Protein AF-A0A3C1LDB7-F1 (afdb_monomer_lite)

Secondary structure (DSSP, 8-state):
--------PPPPPPPHHHHHT-PPPPSS--TTS-TT-SPPPHHHHHHHHH---------HHHHHHHHHHHHHS-HHHHHHHHH-TTS-HHHHHHHHHHHHHHHHT--HHHHHHHHHHT--------EE-TTS-EE----SS-----------

Sequence (152 aa):
MAIKKRRKNPRKPLSDKELANLKPFQKGDDPRRNIKGRPKKNIHELEEVIGIQFSIALTKADKYQIIESMLETPLDELKKIAENKECPAFMVNVATAIVADIQAGETTTMDRLLDRFFGKAKADSIIIKDDGTVAAVVNQESTLLILPSNGR

pLDDT: mean 73.55, std 15.92, range [35.69, 93.88]

Radius of gyration: 26.61 Å; chains: 1; bounding box: 54×60×64 Å

Foldseek 3Di:
DDDDDPPPDPDDPDDPVRVVVPDDADPDPRVVDPPVPDDDDVLVVVCVVVVDPPPPDQDLVNVVVLLVVLVVDDLVVLVVQLPDPPHDPVSNVLSVVVNVCVVVVHCVSVVVVCCVSVNDPDPPPFDQDPVRFTWDQDPDDDDGPRDDPPDD

Structure (mmCIF, N/CA/C/O backbone):
data_AF-A0A3C1LDB7-F1
#
_entry.id   AF-A0A3C1LDB7-F1
#
loop_
_atom_site.group_PDB
_atom_site.id
_atom_site.type_symbol
_atom_site.label_atom_id
_atom_site.label_alt_id
_atom_site.label_comp_id
_atom_site.label_asym_id
_atom_site.label_entity_id
_atom_site.label_seq_id
_atom_site.pdbx_PDB_ins_code
_atom_site.Cartn_x
_atom_site.Cartn_y
_atom_site.Cartn_z
_atom_site.occupancy
_atom_site.B_iso_or_equiv
_atom_site.auth_seq_id
_atom_site.auth_comp_id
_atom_site.auth_asym_id
_atom_site.auth_atom_id
_atom_site.pdbx_PDB_model_num
ATOM 1 N N . MET A 1 1 ? -0.659 -20.752 -22.245 1.00 42.59 1 MET A N 1
ATOM 2 C CA . MET A 1 1 ? -1.572 -19.596 -22.416 1.00 42.59 1 MET A CA 1
ATOM 3 C C . MET A 1 1 ? -0.861 -18.508 -23.216 1.00 42.59 1 MET A C 1
ATOM 5 O O . MET A 1 1 ? 0.243 -18.136 -22.847 1.00 42.59 1 MET A O 1
ATOM 9 N N . ALA A 1 2 ? -1.430 -18.047 -24.333 1.00 44.94 2 ALA A N 1
ATOM 10 C CA . ALA A 1 2 ? -0.771 -17.109 -25.248 1.00 44.94 2 ALA A CA 1
ATOM 11 C C . ALA A 1 2 ? -1.048 -15.640 -24.871 1.00 44.94 2 ALA A C 1
ATOM 13 O O . ALA A 1 2 ? -2.199 -15.203 -24.846 1.00 44.94 2 ALA A O 1
ATOM 14 N N . ILE A 1 3 ? 0.009 -14.860 -24.624 1.00 50.06 3 ILE A N 1
ATOM 15 C CA . ILE A 1 3 ? -0.076 -13.412 -24.385 1.00 50.06 3 ILE A CA 1
ATOM 16 C C . ILE A 1 3 ? -0.375 -12.717 -25.722 1.00 50.06 3 ILE A C 1
ATOM 18 O O . ILE A 1 3 ? 0.502 -12.566 -26.575 1.00 50.06 3 ILE A O 1
ATOM 22 N N . LYS A 1 4 ? -1.622 -12.269 -25.923 1.00 51.75 4 LYS A N 1
ATOM 23 C CA . LYS A 1 4 ? -1.989 -11.401 -27.054 1.00 51.75 4 LYS A CA 1
ATOM 24 C C . LYS A 1 4 ? -1.279 -10.051 -26.897 1.00 51.75 4 LYS A C 1
ATOM 26 O O . LYS A 1 4 ? -1.720 -9.198 -26.129 1.00 51.75 4 LYS A O 1
ATOM 31 N N . LYS A 1 5 ? -0.185 -9.835 -27.638 1.00 57.69 5 LYS A N 1
ATOM 32 C CA . LYS A 1 5 ? 0.443 -8.510 -27.779 1.00 57.69 5 LYS A CA 1
ATOM 33 C C . LYS A 1 5 ? -0.631 -7.509 -28.228 1.00 57.69 5 LYS A C 1
ATOM 35 O O . LYS A 1 5 ? -1.240 -7.690 -29.282 1.00 57.69 5 LYS A O 1
ATOM 40 N N . ARG A 1 6 ? -0.866 -6.452 -27.441 1.00 54.47 6 ARG A N 1
ATOM 41 C CA . ARG A 1 6 ? -1.681 -5.298 -27.856 1.00 54.47 6 ARG A CA 1
ATOM 42 C C . ARG A 1 6 ? -1.100 -4.756 -29.166 1.00 54.47 6 ARG A C 1
ATOM 44 O O . ARG A 1 6 ? -0.031 -4.151 -29.155 1.00 54.47 6 ARG A O 1
ATOM 51 N N . ARG A 1 7 ? -1.789 -4.970 -30.290 1.00 57.56 7 ARG A N 1
ATOM 52 C CA . ARG A 1 7 ? -1.475 -4.302 -31.558 1.00 57.56 7 ARG A CA 1
ATOM 53 C C . ARG A 1 7 ? -1.690 -2.803 -31.347 1.00 57.56 7 ARG A C 1
ATOM 55 O O . ARG A 1 7 ? -2.827 -2.346 -31.277 1.00 57.56 7 ARG A O 1
ATOM 62 N N . LYS A 1 8 ? -0.611 -2.033 -31.190 1.00 60.81 8 LYS A N 1
ATOM 63 C CA . LYS A 1 8 ? -0.686 -0.580 -31.363 1.00 60.81 8 LYS A CA 1
ATOM 64 C C . LYS A 1 8 ? -0.905 -0.358 -32.854 1.00 60.81 8 LYS A C 1
ATOM 66 O O . LYS A 1 8 ? 0.036 -0.504 -33.625 1.00 60.81 8 LYS A O 1
ATOM 71 N N . ASN A 1 9 ? -2.139 -0.069 -33.261 1.00 57.06 9 ASN A N 1
ATOM 72 C CA . ASN A 1 9 ? -2.375 0.413 -34.616 1.00 57.06 9 ASN A CA 1
ATOM 73 C C . ASN A 1 9 ? -1.563 1.707 -34.786 1.00 57.06 9 ASN A C 1
ATOM 75 O O . ASN A 1 9 ? -1.762 2.634 -33.991 1.00 57.06 9 ASN A O 1
ATOM 79 N N . PRO A 1 10 ? -0.622 1.780 -35.745 1.00 64.62 10 PRO A N 1
ATOM 80 C CA . PRO A 1 10 ? 0.070 3.026 -36.018 1.00 64.62 10 PRO A CA 1
ATOM 81 C C . PRO A 1 10 ? -0.978 4.051 -36.451 1.00 64.62 10 PRO A C 1
ATOM 83 O O . PRO A 1 10 ? -1.863 3.748 -37.255 1.00 64.62 10 PRO A O 1
ATOM 86 N N . ARG A 1 11 ? -0.925 5.253 -35.868 1.00 64.19 11 ARG A N 1
ATOM 87 C CA . ARG A 1 11 ? -1.787 6.352 -36.311 1.00 64.19 11 ARG A CA 1
ATOM 88 C C . ARG A 1 11 ? -1.493 6.579 -37.792 1.00 64.19 11 ARG A C 1
ATOM 90 O O . ARG A 1 11 ? -0.328 6.713 -38.161 1.00 64.19 11 ARG A O 1
ATOM 97 N N . LYS A 1 12 ? -2.535 6.568 -38.625 1.00 74.88 12 LYS A N 1
ATOM 98 C CA . LYS A 1 12 ? -2.404 6.858 -40.054 1.00 74.88 12 LYS A CA 1
ATOM 99 C C . LYS A 1 12 ? -1.740 8.239 -40.203 1.00 74.88 12 LYS A C 1
ATOM 101 O O . LYS A 1 12 ? -2.127 9.143 -39.456 1.00 74.88 12 LYS A O 1
ATOM 106 N N . PRO A 1 13 ? -0.743 8.406 -41.091 1.00 75.75 13 PRO A N 1
ATOM 107 C CA . PRO A 1 13 ? -0.179 9.723 -41.351 1.00 75.75 13 PRO A CA 1
ATOM 108 C C . PRO A 1 13 ? -1.288 10.657 -41.843 1.00 75.75 13 PRO A C 1
ATOM 110 O O . PRO A 1 13 ? -2.175 10.228 -42.588 1.00 75.75 13 PRO A O 1
ATOM 113 N N . LEU A 1 14 ? -1.248 11.907 -41.379 1.00 77.00 14 LEU A N 1
ATOM 114 C CA . LEU A 1 14 ? -2.179 12.940 -41.822 1.00 77.00 14 LEU A CA 1
ATOM 115 C C . LEU A 1 14 ? -2.028 13.129 -43.334 1.00 77.00 14 LEU A C 1
ATOM 117 O O . LEU A 1 14 ? -0.917 13.138 -43.859 1.00 77.00 14 LEU A O 1
ATOM 121 N N . SER A 1 15 ? -3.155 13.252 -44.021 1.00 80.25 15 SER A N 1
ATOM 122 C CA . SER A 1 15 ? -3.207 13.571 -45.444 1.00 80.25 15 SER A CA 1
ATOM 123 C C . SER A 1 15 ? -2.731 15.001 -45.708 1.00 80.25 15 SER A C 1
ATOM 125 O O . SER A 1 15 ? -2.827 15.872 -44.842 1.00 80.25 15 SER A O 1
ATOM 127 N N . ASP A 1 16 ? -2.291 15.282 -46.933 1.00 78.25 16 ASP A N 1
ATOM 128 C CA . ASP A 1 16 ? -1.777 16.607 -47.318 1.00 78.25 16 ASP A CA 1
ATOM 129 C C . ASP A 1 16 ? -2.792 17.738 -47.084 1.00 78.25 16 ASP A C 1
ATOM 131 O O . ASP A 1 16 ? -2.432 18.859 -46.726 1.00 78.25 16 ASP A O 1
ATOM 135 N N . LYS A 1 17 ? -4.089 17.427 -47.198 1.00 77.19 17 LYS A N 1
ATOM 136 C CA . LYS A 1 17 ? -5.184 18.360 -46.893 1.00 77.19 17 LYS A CA 1
ATOM 137 C C . LYS A 1 17 ? -5.308 18.653 -45.396 1.00 77.19 17 LYS A C 1
ATOM 139 O O . LYS A 1 17 ? -5.649 19.768 -45.017 1.00 77.19 17 LYS A O 1
ATOM 144 N N . GLU A 1 18 ? -5.041 17.670 -44.541 1.00 74.56 18 GLU A N 1
ATOM 145 C CA . GLU A 1 18 ? -5.049 17.843 -43.084 1.00 74.56 18 GLU A CA 1
ATOM 146 C C . GLU A 1 18 ? -3.803 18.599 -42.611 1.00 74.56 18 GLU A C 1
ATOM 148 O O . GLU A 1 18 ? -3.908 19.446 -41.725 1.00 74.56 18 GLU A O 1
ATOM 153 N N . LEU A 1 19 ? -2.651 18.365 -43.251 1.00 74.69 19 LEU A N 1
ATOM 154 C CA . LEU A 1 19 ? -1.417 19.117 -43.008 1.00 74.69 19 LEU A CA 1
ATOM 155 C C . LEU A 1 19 ? -1.573 20.600 -43.375 1.00 74.69 19 LEU A C 1
ATOM 157 O O . LEU A 1 19 ? -1.159 21.465 -42.606 1.00 74.69 19 LEU A O 1
ATOM 161 N N . ALA A 1 20 ? -2.245 20.903 -44.490 1.00 73.38 20 ALA A N 1
ATOM 162 C CA . ALA A 1 20 ? -2.523 22.278 -44.916 1.00 73.38 20 ALA A CA 1
ATOM 163 C C . ALA A 1 20 ? -3.435 23.059 -43.944 1.00 73.38 20 ALA A C 1
ATOM 165 O O . ALA A 1 20 ? -3.393 24.289 -43.898 1.00 73.38 20 ALA A O 1
ATOM 166 N N . ASN A 1 21 ? -4.241 22.360 -43.138 1.00 75.81 21 ASN A N 1
ATOM 167 C CA . ASN A 1 21 ? -5.156 22.971 -42.170 1.00 75.81 21 ASN A CA 1
ATOM 168 C C . ASN A 1 21 ? -4.514 23.243 -40.795 1.00 75.81 21 ASN A C 1
ATOM 170 O O . ASN A 1 21 ? -5.124 23.911 -39.953 1.00 75.81 21 ASN A O 1
ATOM 174 N N . LEU A 1 22 ? -3.283 22.780 -40.556 1.00 76.25 22 LEU A N 1
ATOM 175 C CA . LEU A 1 22 ? -2.544 23.022 -39.314 1.00 76.25 22 LEU A CA 1
ATOM 176 C C . LEU A 1 22 ? -1.909 24.419 -39.327 1.00 76.25 22 LEU A C 1
ATOM 178 O O . LEU A 1 22 ? -0.721 24.596 -39.584 1.00 76.25 22 LEU A O 1
ATOM 182 N N . LYS A 1 23 ? -2.714 25.441 -39.027 1.00 78.62 23 LYS A N 1
ATOM 183 C CA . LYS A 1 23 ? -2.220 26.817 -38.876 1.00 78.62 23 LYS A CA 1
ATOM 184 C C . LYS A 1 23 ? -1.525 26.989 -37.517 1.00 78.62 23 LYS A C 1
ATOM 186 O O . LYS A 1 23 ? -2.200 26.774 -36.501 1.00 78.62 23 LYS A O 1
ATOM 191 N N . PRO A 1 24 ? -0.254 27.436 -37.461 1.00 78.94 24 PRO A N 1
ATOM 192 C CA . PRO A 1 24 ? 0.431 27.703 -36.197 1.00 78.94 24 PRO A CA 1
ATOM 193 C C . PRO A 1 24 ? -0.324 28.750 -35.363 1.00 78.94 24 PRO A C 1
ATOM 195 O O . PRO A 1 24 ? -1.079 29.571 -35.897 1.00 78.94 24 PRO A O 1
ATOM 198 N N . PHE A 1 25 ? -0.155 28.699 -34.041 1.00 79.75 25 PHE A N 1
ATOM 199 C CA . PHE A 1 25 ? -0.693 29.727 -33.149 1.00 79.75 25 PHE A CA 1
ATOM 200 C C . PHE A 1 25 ? 0.037 31.049 -33.385 1.00 79.75 25 PHE A C 1
ATOM 202 O O . PHE A 1 25 ? 1.261 31.069 -33.527 1.00 79.75 25 PHE A O 1
ATOM 209 N N . GLN A 1 26 ? -0.709 32.148 -33.428 1.00 80.50 26 GLN A N 1
ATOM 210 C CA . GLN A 1 26 ? -0.115 33.474 -33.552 1.00 80.50 26 GLN A CA 1
ATOM 211 C C . GLN A 1 26 ? 0.522 33.902 -32.220 1.00 80.50 26 GLN A C 1
ATOM 213 O O . GLN A 1 26 ? 0.096 33.489 -31.139 1.00 80.50 26 GLN A O 1
ATOM 218 N N . LYS A 1 27 ? 1.582 34.716 -32.290 1.00 75.56 27 LYS A N 1
ATOM 219 C CA . LYS A 1 27 ? 2.268 35.245 -31.104 1.00 75.56 27 LYS A CA 1
ATOM 220 C C . LYS A 1 27 ? 1.362 36.276 -30.419 1.00 75.56 27 LYS A C 1
ATOM 222 O O . LYS A 1 27 ? 1.053 37.295 -31.022 1.00 75.56 27 LYS A O 1
ATOM 227 N N . GLY A 1 28 ? 0.980 36.017 -29.169 1.00 77.75 28 GLY A N 1
ATOM 228 C CA . GLY A 1 28 ? 0.100 36.886 -28.376 1.00 77.75 28 GLY A CA 1
ATOM 229 C C . GLY A 1 28 ? -1.141 36.148 -27.869 1.00 77.75 28 GLY A C 1
ATOM 230 O O . GLY A 1 28 ? -1.064 34.956 -27.537 1.00 77.75 28 GLY A O 1
ATOM 231 N N . ASP A 1 29 ? -2.263 36.866 -27.825 1.00 69.12 29 ASP A N 1
ATOM 232 C CA . ASP A 1 29 ? -3.586 36.349 -27.464 1.00 69.12 29 ASP A CA 1
ATOM 233 C C . ASP A 1 29 ? -4.286 35.764 -28.697 1.00 69.12 29 ASP A C 1
ATOM 235 O O . ASP A 1 29 ? -5.189 36.354 -29.286 1.00 69.12 29 ASP A O 1
ATOM 239 N N . ASP A 1 30 ? -3.837 34.582 -29.124 1.00 78.19 30 ASP A N 1
ATOM 240 C CA . ASP A 1 30 ? -4.582 33.784 -30.101 1.00 78.19 30 ASP A CA 1
ATOM 241 C C . ASP A 1 30 ? -5.833 33.207 -29.406 1.00 78.19 30 ASP A C 1
ATOM 243 O O . ASP A 1 30 ? -5.688 32.524 -28.389 1.00 78.19 30 ASP A O 1
ATOM 247 N N . PRO A 1 31 ? -7.055 33.412 -29.928 1.00 76.38 31 PRO A N 1
ATOM 248 C CA . PRO A 1 31 ? -8.289 32.911 -29.312 1.00 76.38 31 PRO A CA 1
ATOM 249 C C . PRO A 1 31 ? -8.347 31.379 -29.221 1.00 76.38 31 PRO A C 1
ATOM 251 O O . PRO A 1 31 ? -9.122 30.827 -28.443 1.00 76.38 31 PRO A O 1
ATOM 254 N N . ARG A 1 32 ? -7.520 30.668 -29.998 1.00 78.94 32 ARG A N 1
ATOM 255 C CA . ARG A 1 32 ? -7.374 29.207 -29.925 1.00 78.94 32 ARG A CA 1
ATOM 256 C C . ARG A 1 32 ? -6.458 28.768 -28.775 1.00 78.94 32 ARG A C 1
ATOM 258 O O . ARG A 1 32 ? -6.362 27.574 -28.485 1.00 78.94 32 ARG A O 1
ATOM 265 N N . ARG A 1 33 ? -5.741 29.700 -28.139 1.00 76.88 33 ARG A N 1
ATOM 266 C CA . ARG A 1 33 ? -4.842 29.434 -27.016 1.00 76.88 33 ARG A CA 1
ATOM 267 C C . ARG A 1 33 ? -5.653 29.361 -25.728 1.00 76.88 33 ARG A C 1
ATOM 269 O O . ARG A 1 33 ? -6.442 30.246 -25.416 1.00 76.88 33 ARG A O 1
ATOM 276 N N . ASN A 1 34 ? -5.424 28.322 -24.932 1.00 79.62 34 ASN A N 1
ATOM 277 C CA . ASN A 1 34 ? -6.018 28.237 -23.604 1.00 79.62 34 ASN A CA 1
ATOM 278 C C . ASN A 1 34 ? -5.284 29.174 -22.624 1.00 79.62 34 ASN A C 1
ATOM 280 O O . ASN A 1 34 ? -4.391 28.742 -21.895 1.00 79.62 34 ASN A O 1
ATOM 284 N N . ILE A 1 35 ? -5.654 30.459 -22.631 1.00 77.50 35 ILE A N 1
ATOM 285 C CA . ILE A 1 35 ? -5.063 31.519 -21.790 1.00 77.50 35 ILE A CA 1
ATOM 286 C C . ILE A 1 35 ? -5.314 31.250 -20.299 1.00 77.50 35 ILE A C 1
ATOM 288 O O . ILE A 1 35 ? -4.455 31.514 -19.464 1.00 77.50 35 ILE A O 1
ATOM 292 N N . LYS A 1 36 ? -6.464 30.652 -19.962 1.00 76.88 36 LYS A N 1
ATOM 293 C CA . LYS A 1 36 ? -6.830 30.288 -18.583 1.00 76.88 36 LYS A CA 1
ATOM 294 C C . LYS A 1 36 ? -6.036 29.092 -18.041 1.00 76.88 36 LYS A C 1
ATOM 296 O O . LYS A 1 36 ? -6.088 28.816 -16.847 1.00 76.88 36 LYS A O 1
ATOM 301 N N . GLY A 1 37 ? -5.293 28.390 -18.900 1.00 78.00 37 GLY A N 1
ATOM 302 C CA . GLY A 1 37 ? -4.522 27.211 -18.527 1.00 78.00 37 GLY A CA 1
ATOM 303 C C . GLY A 1 37 ? -5.393 25.991 -18.221 1.00 78.00 37 GLY A C 1
ATOM 304 O O . GLY A 1 37 ? -6.603 25.958 -18.456 1.00 78.00 37 GLY A O 1
ATOM 305 N N . ARG A 1 38 ? -4.755 24.924 -17.735 1.00 77.50 38 ARG A N 1
ATOM 306 C CA . ARG A 1 38 ? -5.478 23.734 -17.277 1.00 77.50 38 ARG A CA 1
ATOM 307 C C . ARG A 1 38 ? -6.378 24.143 -16.100 1.00 77.50 38 ARG A C 1
ATOM 309 O O . ARG A 1 38 ? -5.853 24.777 -15.186 1.00 77.50 38 ARG A O 1
ATOM 316 N N . PRO A 1 39 ? -7.671 23.764 -16.082 1.00 77.62 39 PRO A N 1
ATOM 317 C CA . PRO A 1 39 ? -8.528 24.040 -14.933 1.00 77.62 39 PRO A CA 1
ATOM 318 C C . PRO A 1 39 ? -7.869 23.521 -13.651 1.00 77.62 39 PRO A C 1
ATOM 320 O O . PRO A 1 39 ? -7.241 22.450 -13.654 1.00 77.62 39 PRO A O 1
ATOM 323 N N . LYS A 1 40 ? -7.971 24.308 -12.574 1.00 72.94 40 LYS A N 1
ATOM 324 C CA . LYS A 1 40 ? -7.473 23.908 -11.258 1.00 72.94 40 LYS A CA 1
ATOM 325 C C . LYS A 1 40 ? -8.181 22.613 -10.843 1.00 72.94 40 LYS A C 1
ATOM 327 O O . LYS A 1 40 ? -9.295 22.323 -11.26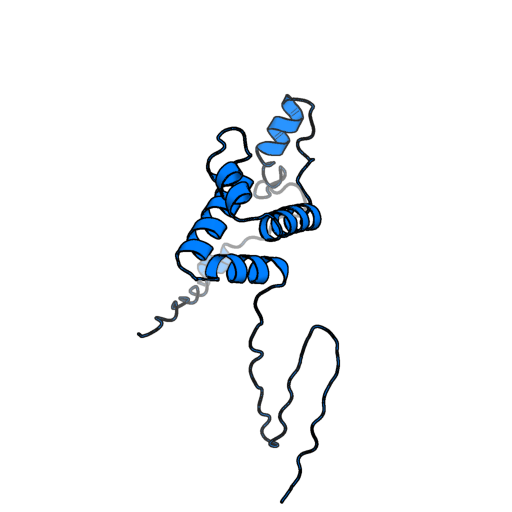4 1.00 72.94 40 LYS A O 1
ATOM 332 N N . LYS A 1 41 ? -7.496 21.768 -10.071 1.00 77.00 41 LYS A N 1
ATOM 333 C CA . LYS A 1 41 ? -8.131 20.561 -9.523 1.00 77.00 41 LYS A CA 1
ATOM 334 C C . LYS A 1 41 ? -9.186 20.996 -8.503 1.00 77.00 41 LYS A C 1
ATOM 336 O O . LYS A 1 41 ? -8.891 21.889 -7.719 1.00 77.00 41 LYS A O 1
ATOM 341 N N . ASN A 1 42 ? -10.311 20.286 -8.428 1.00 74.62 42 ASN A N 1
ATOM 342 C CA . ASN A 1 42 ? -11.399 20.553 -7.473 1.00 74.62 42 ASN A CA 1
ATOM 343 C C . ASN A 1 42 ? -10.917 20.689 -6.015 1.00 74.62 42 ASN A C 1
ATOM 345 O O . ASN A 1 42 ? -11.512 21.412 -5.231 1.00 74.62 42 ASN A O 1
ATOM 349 N N . ILE A 1 43 ? -9.819 20.015 -5.650 1.00 71.38 43 ILE A N 1
ATOM 350 C CA . ILE A 1 43 ? -9.201 20.139 -4.321 1.00 71.38 43 ILE A CA 1
ATOM 351 C C . ILE A 1 43 ? -8.720 21.572 -4.068 1.00 71.38 43 ILE A C 1
ATOM 353 O O . ILE A 1 43 ? -9.013 22.108 -3.015 1.00 71.38 43 ILE A O 1
ATOM 357 N N . HIS A 1 44 ? -8.057 22.218 -5.030 1.00 72.88 44 HIS A N 1
ATOM 358 C CA . HIS A 1 44 ? -7.596 23.601 -4.861 1.00 72.88 44 HIS A CA 1
ATOM 359 C C . HIS A 1 44 ? -8.754 24.595 -4.784 1.00 72.88 44 HIS A C 1
ATOM 361 O O . HIS A 1 44 ? -8.670 25.571 -4.053 1.00 72.88 44 HIS A O 1
ATOM 367 N N . GLU A 1 45 ? -9.848 24.333 -5.501 1.00 77.88 45 GLU A N 1
ATOM 368 C CA . GLU A 1 45 ? -11.064 25.146 -5.393 1.00 77.88 45 GLU A CA 1
ATOM 369 C C . GLU A 1 45 ? -11.698 25.003 -4.000 1.00 77.88 45 GLU A C 1
ATOM 371 O O . GLU A 1 45 ? -12.109 25.992 -3.403 1.00 77.88 45 GLU A O 1
ATOM 376 N N . LEU A 1 46 ? -11.710 23.791 -3.435 1.00 73.19 46 LEU A N 1
ATOM 377 C CA . LEU A 1 46 ? -12.169 23.549 -2.064 1.00 73.19 46 LEU A CA 1
ATOM 378 C C . LEU A 1 46 ? -11.242 24.182 -1.012 1.00 73.19 46 LEU A C 1
ATOM 380 O O . LEU A 1 46 ? -11.742 24.737 -0.039 1.00 73.19 46 LEU A O 1
ATOM 384 N N . GLU A 1 47 ? -9.919 24.140 -1.203 1.00 79.12 47 GLU A N 1
ATOM 385 C CA . GLU A 1 47 ? -8.940 24.817 -0.330 1.00 79.12 47 GLU A CA 1
ATOM 386 C C . GLU A 1 47 ? -9.159 26.334 -0.318 1.00 79.12 47 GLU A C 1
ATOM 388 O O . GLU A 1 47 ? -9.138 26.951 0.746 1.00 79.12 47 GLU A O 1
ATOM 393 N N . GLU A 1 48 ? -9.412 26.930 -1.488 1.00 78.75 48 GLU A N 1
ATOM 394 C CA . GLU A 1 48 ? -9.698 28.362 -1.629 1.00 78.75 48 GLU A CA 1
ATOM 395 C C . GLU A 1 48 ? -11.014 28.763 -0.939 1.00 78.75 48 GLU A C 1
ATOM 397 O O . GLU A 1 48 ? -11.072 29.819 -0.313 1.00 78.75 48 GLU A O 1
ATOM 402 N N . VAL A 1 49 ? -12.055 27.924 -1.004 1.00 82.00 49 VAL A N 1
ATOM 403 C CA . VAL A 1 49 ? -13.361 28.195 -0.370 1.00 82.00 49 VAL A CA 1
ATOM 404 C C . VAL A 1 49 ? -13.325 27.997 1.148 1.00 82.00 49 VAL A C 1
ATOM 406 O O . VAL A 1 49 ? -13.958 28.750 1.885 1.00 82.00 49 VAL A O 1
ATOM 409 N N . ILE A 1 50 ? -12.613 26.975 1.623 1.00 80.31 50 ILE A N 1
ATOM 410 C CA . ILE A 1 50 ? -12.613 26.565 3.035 1.00 80.31 50 ILE A CA 1
ATOM 411 C C . ILE A 1 50 ? -11.501 27.282 3.826 1.00 80.31 50 ILE A C 1
ATOM 413 O O . ILE A 1 50 ? -11.557 27.340 5.052 1.00 80.31 50 ILE A O 1
ATOM 417 N N . GLY A 1 51 ? -10.496 27.851 3.150 1.00 67.69 51 GLY A N 1
ATOM 418 C CA . GLY A 1 51 ? -9.374 28.552 3.787 1.00 67.69 51 GLY A CA 1
ATOM 419 C C . GLY A 1 51 ? -8.405 27.623 4.526 1.00 67.69 51 GLY A C 1
ATOM 420 O O . GLY A 1 51 ? -7.550 28.085 5.279 1.00 67.69 51 GLY A O 1
ATOM 421 N N . ILE A 1 52 ? -8.533 26.312 4.316 1.00 70.50 52 ILE A N 1
ATOM 422 C CA . ILE A 1 52 ? -7.684 25.275 4.898 1.00 70.50 52 ILE A CA 1
ATOM 423 C C . ILE A 1 52 ? -6.888 24.651 3.757 1.00 70.50 52 ILE A C 1
ATOM 425 O O . ILE A 1 52 ? -7.465 24.154 2.791 1.00 70.50 52 ILE A O 1
ATOM 429 N N . GLN A 1 53 ? -5.560 24.648 3.870 1.00 61.16 53 GLN A N 1
ATOM 430 C CA . GLN A 1 53 ? -4.726 23.837 2.990 1.00 61.16 53 GLN A CA 1
ATOM 431 C C . GLN A 1 53 ? -4.898 22.365 3.378 1.00 61.16 53 GLN A C 1
ATOM 433 O O . GLN A 1 53 ? -4.440 21.935 4.435 1.00 61.16 53 GLN A O 1
ATOM 438 N N . PHE A 1 54 ? -5.502 21.565 2.496 1.00 61.50 54 PHE A N 1
ATOM 439 C CA . PHE A 1 54 ? -5.551 20.106 2.640 1.00 61.50 54 PHE A CA 1
ATOM 440 C C . PHE A 1 54 ? -4.186 19.458 2.342 1.00 61.50 54 PHE A C 1
ATOM 442 O O . PHE A 1 54 ? -4.073 18.234 2.269 1.00 61.50 54 PHE 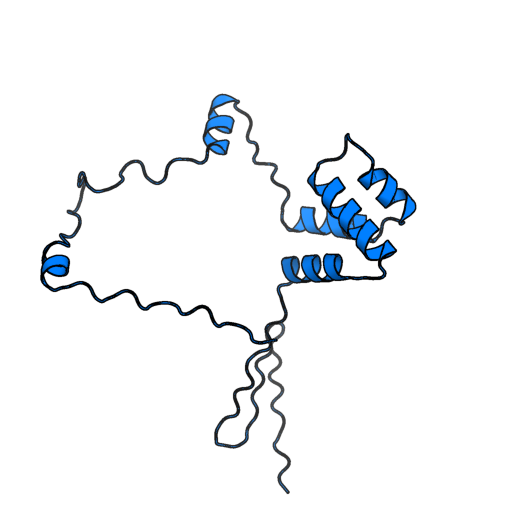A O 1
ATOM 449 N N . SER A 1 55 ? -3.128 20.260 2.182 1.00 57.25 55 SER A N 1
ATOM 450 C CA . SER A 1 55 ? -1.786 19.849 1.774 1.00 57.25 55 SER A CA 1
ATOM 451 C C . SER A 1 55 ? -1.026 18.994 2.789 1.00 57.25 55 SER A C 1
ATOM 453 O O . SER A 1 55 ? 0.139 18.683 2.541 1.00 57.25 55 SER A O 1
ATOM 455 N N . ILE A 1 56 ? -1.650 18.543 3.881 1.00 56.69 56 ILE A N 1
ATOM 456 C CA . ILE A 1 56 ? -1.111 17.457 4.712 1.00 56.69 56 ILE A CA 1
ATOM 457 C C . ILE A 1 56 ? -1.357 16.132 3.975 1.00 56.69 56 ILE A C 1
ATOM 459 O O . ILE A 1 56 ? -2.102 15.250 4.395 1.00 56.69 56 ILE A O 1
ATOM 463 N N . ALA A 1 57 ? -0.756 16.009 2.796 1.00 65.31 57 ALA A N 1
ATOM 464 C CA . ALA A 1 57 ? -0.669 14.749 2.093 1.00 65.31 57 ALA A CA 1
ATOM 465 C C . ALA A 1 57 ? 0.539 14.005 2.660 1.00 65.31 57 ALA A C 1
ATOM 467 O O . ALA A 1 57 ? 1.667 14.463 2.491 1.00 65.31 57 ALA A O 1
ATOM 468 N N . LEU A 1 58 ? 0.299 12.848 3.286 1.00 68.31 58 LEU A N 1
ATOM 469 C CA . LEU A 1 58 ? 1.361 11.931 3.710 1.00 68.31 58 LEU A CA 1
ATOM 470 C C . LEU A 1 58 ? 2.402 11.782 2.592 1.00 68.31 58 LEU A C 1
ATOM 472 O O . LEU A 1 58 ? 2.052 11.453 1.439 1.00 68.31 58 LEU A O 1
ATOM 476 N N . THR A 1 59 ? 3.669 12.020 2.935 1.00 81.62 59 THR A N 1
ATOM 477 C CA . THR A 1 59 ? 4.779 11.834 2.006 1.00 81.62 59 THR A CA 1
ATOM 478 C C . THR A 1 59 ? 4.882 10.358 1.621 1.00 81.62 59 THR A C 1
ATOM 480 O O . THR A 1 59 ? 4.229 9.475 2.187 1.00 81.62 59 THR A O 1
ATOM 483 N N . LYS A 1 60 ? 5.680 10.049 0.594 1.00 76.69 60 LYS A N 1
ATOM 484 C CA . LYS A 1 60 ? 5.935 8.642 0.251 1.00 76.69 60 LYS A CA 1
ATOM 485 C C . LYS A 1 60 ? 6.622 7.899 1.400 1.00 76.69 60 LYS A C 1
ATOM 487 O O . LYS A 1 60 ? 6.310 6.731 1.592 1.00 76.69 60 LYS A O 1
ATOM 492 N N . ALA A 1 61 ? 7.508 8.578 2.130 1.00 79.94 61 ALA A N 1
ATOM 493 C CA . ALA A 1 61 ? 8.209 8.013 3.274 1.00 79.94 61 ALA A CA 1
ATOM 494 C C . ALA A 1 61 ? 7.229 7.702 4.412 1.00 79.94 61 ALA A C 1
ATOM 496 O O . ALA A 1 61 ? 7.219 6.578 4.897 1.00 79.94 61 ALA A O 1
ATOM 497 N N . ASP A 1 62 ? 6.322 8.627 4.734 1.00 81.00 62 ASP A N 1
ATOM 498 C CA . ASP A 1 62 ? 5.337 8.413 5.804 1.00 81.00 62 ASP A CA 1
ATOM 499 C C . ASP A 1 62 ? 4.417 7.227 5.482 1.00 81.00 62 ASP A C 1
ATOM 501 O O . ASP A 1 62 ? 4.129 6.391 6.330 1.00 81.00 62 ASP A O 1
ATOM 505 N N . LYS A 1 63 ? 3.987 7.103 4.219 1.00 82.19 63 LYS A N 1
ATOM 506 C CA . LYS A 1 63 ? 3.182 5.953 3.767 1.00 82.19 63 LYS A CA 1
ATOM 507 C C . LYS A 1 63 ? 3.942 4.638 3.874 1.00 82.19 63 LYS A C 1
ATOM 509 O O . LYS A 1 63 ? 3.320 3.622 4.158 1.00 82.19 63 LYS A O 1
ATOM 514 N N . TYR A 1 64 ? 5.245 4.654 3.600 1.00 84.19 64 TYR A N 1
ATOM 515 C CA . TYR A 1 64 ? 6.090 3.474 3.726 1.00 84.19 64 TYR A CA 1
ATOM 516 C C . TYR A 1 64 ? 6.240 3.066 5.194 1.00 84.19 64 TYR A C 1
ATOM 518 O O . TYR A 1 64 ? 5.945 1.923 5.514 1.00 84.19 64 TYR A O 1
ATOM 526 N N . GLN A 1 65 ? 6.564 4.008 6.084 1.00 86.62 65 GLN A N 1
ATOM 527 C CA . GLN A 1 65 ? 6.680 3.751 7.526 1.00 86.62 65 GLN A CA 1
ATOM 528 C C . GLN A 1 65 ? 5.385 3.201 8.128 1.00 86.62 65 GLN A C 1
ATOM 530 O O . GLN A 1 65 ? 5.410 2.292 8.950 1.00 86.62 65 GLN A O 1
ATOM 535 N N . ILE A 1 66 ? 4.236 3.717 7.689 1.00 87.62 66 ILE A N 1
ATOM 536 C CA . ILE A 1 66 ? 2.932 3.199 8.109 1.00 87.62 66 ILE A CA 1
ATOM 537 C C . ILE A 1 66 ? 2.765 1.729 7.698 1.00 87.62 66 ILE A C 1
ATOM 539 O O . ILE A 1 66 ? 2.324 0.916 8.502 1.00 87.62 66 ILE A O 1
ATOM 543 N N . ILE A 1 67 ? 3.110 1.374 6.459 1.00 88.06 67 ILE A N 1
ATOM 544 C CA . ILE A 1 67 ? 2.982 -0.006 5.967 1.00 88.06 67 ILE A CA 1
ATOM 545 C C . ILE A 1 67 ? 3.987 -0.930 6.656 1.00 88.06 67 ILE A C 1
ATOM 547 O O . ILE A 1 67 ? 3.627 -2.047 7.006 1.00 88.06 67 ILE A O 1
ATOM 551 N N . GLU A 1 68 ? 5.217 -0.470 6.867 1.00 88.19 68 GLU A N 1
ATOM 552 C CA . GLU A 1 68 ? 6.253 -1.188 7.614 1.00 88.19 68 GLU A CA 1
ATOM 553 C C . GLU A 1 68 ? 5.776 -1.503 9.035 1.00 88.19 68 GLU A C 1
ATOM 555 O O . GLU A 1 68 ? 5.747 -2.664 9.430 1.00 88.19 68 GLU A O 1
ATOM 560 N N . SER A 1 69 ? 5.231 -0.507 9.736 1.00 89.62 69 SER A N 1
ATOM 561 C CA . SER A 1 69 ? 4.619 -0.707 11.051 1.00 89.62 69 SER A CA 1
ATOM 562 C C . SER A 1 69 ? 3.474 -1.730 11.018 1.00 89.62 69 SER A C 1
ATOM 564 O O . SER A 1 69 ? 3.378 -2.570 11.911 1.00 89.62 69 SER A O 1
ATOM 566 N N . MET A 1 70 ? 2.629 -1.730 9.979 1.00 89.69 70 MET A N 1
ATOM 567 C CA . MET A 1 70 ? 1.562 -2.732 9.830 1.00 89.69 70 MET A CA 1
ATOM 568 C C . MET A 1 70 ? 2.094 -4.150 9.587 1.00 89.69 70 MET A C 1
ATOM 570 O O . MET A 1 70 ? 1.441 -5.109 9.986 1.00 89.69 70 MET A O 1
ATOM 574 N N . LEU A 1 71 ? 3.250 -4.294 8.935 1.00 88.12 71 LEU A N 1
ATOM 575 C CA . LEU A 1 71 ? 3.897 -5.588 8.696 1.00 88.12 71 LEU A CA 1
ATOM 576 C C . LEU A 1 71 ? 4.592 -6.133 9.951 1.00 88.12 71 LEU A C 1
ATOM 578 O O . LEU A 1 71 ? 4.655 -7.345 10.132 1.00 88.12 71 LEU A O 1
ATOM 582 N N . GLU A 1 72 ? 5.083 -5.250 10.820 1.00 89.69 72 GLU A N 1
ATOM 583 C CA . GLU A 1 72 ? 5.662 -5.606 12.123 1.00 89.69 72 GLU A CA 1
ATOM 584 C C . GLU A 1 72 ? 4.594 -5.896 13.191 1.00 89.69 72 GLU A C 1
ATOM 586 O O . GLU A 1 72 ? 4.880 -6.494 14.229 1.00 89.69 72 GLU A O 1
ATOM 591 N N . THR A 1 73 ? 3.349 -5.486 12.938 1.00 90.19 73 THR A N 1
ATOM 592 C CA . THR A 1 73 ? 2.222 -5.681 13.853 1.00 90.19 73 THR A CA 1
ATOM 593 C C . THR A 1 73 ? 1.802 -7.159 13.885 1.00 90.19 73 THR A C 1
ATOM 595 O O . THR A 1 73 ? 1.623 -7.775 12.829 1.00 90.19 73 THR A O 1
ATOM 598 N N . PRO A 1 74 ? 1.576 -7.760 15.070 1.00 93.12 74 PRO A N 1
ATOM 599 C CA . PRO A 1 74 ? 1.121 -9.142 15.165 1.00 93.12 74 PRO A CA 1
ATOM 600 C C . PRO A 1 74 ? -0.259 -9.335 14.516 1.00 93.12 74 PRO A C 1
ATOM 602 O O . PRO A 1 74 ? -1.124 -8.458 14.555 1.00 93.12 74 PRO A O 1
ATOM 605 N N . LEU A 1 75 ? -0.495 -10.532 13.968 1.00 90.94 75 LEU A N 1
ATOM 606 C CA . LEU A 1 75 ? -1.694 -10.854 13.181 1.00 90.94 75 LEU A CA 1
ATOM 607 C C . LEU A 1 75 ? -3.013 -10.504 13.891 1.00 90.94 75 LEU A C 1
ATOM 609 O O . LEU A 1 75 ? -3.950 -10.022 13.255 1.00 90.94 75 LEU A O 1
ATOM 613 N N . ASP A 1 76 ? -3.101 -10.739 15.198 1.00 92.50 76 ASP A N 1
ATOM 614 C CA . ASP A 1 76 ? -4.328 -10.485 15.958 1.00 92.50 76 ASP A CA 1
ATOM 615 C C . ASP A 1 76 ? -4.622 -8.994 16.141 1.00 92.50 76 ASP A C 1
ATOM 617 O O . ASP A 1 76 ? -5.785 -8.600 16.199 1.00 92.50 76 ASP A O 1
ATOM 621 N N . GLU A 1 77 ? -3.600 -8.141 16.183 1.00 92.19 77 GLU A N 1
ATOM 622 C CA . GLU A 1 77 ? -3.786 -6.688 16.193 1.00 92.19 77 GLU A CA 1
ATOM 623 C C . GLU A 1 77 ? -4.121 -6.163 14.799 1.00 92.19 77 GLU A C 1
ATOM 625 O O . GLU A 1 77 ? -4.997 -5.309 14.651 1.00 92.19 77 GLU A O 1
ATOM 630 N N . LEU A 1 78 ? -3.520 -6.743 13.761 1.00 92.12 78 LEU A N 1
ATOM 631 C CA . LEU A 1 78 ? -3.815 -6.383 12.379 1.00 92.12 78 LEU A CA 1
ATOM 632 C C . LEU A 1 78 ? -5.275 -6.689 11.999 1.00 92.12 78 LEU A C 1
ATOM 634 O O . LEU A 1 78 ? -5.917 -5.899 11.304 1.00 92.12 78 LEU A O 1
ATOM 638 N N . LYS A 1 79 ? -5.843 -7.786 12.521 1.00 93.06 79 LYS A N 1
ATOM 639 C CA . LYS A 1 79 ? -7.279 -8.095 12.389 1.00 93.06 79 LYS A CA 1
ATOM 640 C C . LYS A 1 79 ? -8.164 -7.033 13.039 1.00 93.06 79 LYS A C 1
ATOM 642 O O . LYS A 1 79 ? -9.148 -6.620 12.433 1.00 93.06 79 LYS A O 1
ATOM 647 N N . LYS A 1 80 ? -7.790 -6.525 14.221 1.00 93.88 80 LYS A N 1
ATOM 648 C CA . LYS A 1 80 ? -8.531 -5.431 14.877 1.00 93.88 80 LYS A CA 1
ATOM 649 C C . LYS A 1 80 ? -8.556 -4.181 14.000 1.00 93.88 80 LYS A C 1
ATOM 651 O O . LYS A 1 80 ? -9.592 -3.534 13.905 1.00 93.88 80 LYS A O 1
ATOM 656 N N . ILE A 1 81 ? -7.447 -3.862 13.328 1.00 90.88 81 ILE A N 1
ATOM 657 C CA . ILE A 1 81 ? -7.379 -2.738 12.378 1.00 90.88 81 ILE A CA 1
ATOM 658 C C . ILE A 1 81 ? -8.291 -2.988 11.170 1.00 90.88 81 ILE A C 1
ATOM 660 O O . ILE A 1 81 ? -8.995 -2.077 10.740 1.00 90.88 81 ILE A O 1
ATOM 664 N N . ALA A 1 82 ? -8.311 -4.212 10.639 1.00 90.88 82 ALA A N 1
ATOM 665 C CA . ALA A 1 82 ? -9.155 -4.579 9.501 1.00 90.88 82 ALA A CA 1
ATOM 666 C C . ALA A 1 82 ? -10.665 -4.517 9.813 1.00 90.88 82 ALA A C 1
ATOM 668 O O . ALA A 1 82 ? -11.467 -4.253 8.919 1.00 90.88 82 ALA A O 1
ATOM 669 N N . GLU A 1 83 ? -11.061 -4.747 11.064 1.00 91.69 83 GLU A N 1
ATOM 670 C CA . GLU A 1 83 ? -12.463 -4.724 11.503 1.00 91.69 83 GLU A CA 1
ATOM 671 C C . GLU A 1 83 ? -12.914 -3.346 12.023 1.00 91.69 83 GLU A C 1
ATOM 673 O O . GLU A 1 83 ? -14.116 -3.089 12.162 1.00 91.69 83 GLU A O 1
ATOM 678 N N . ASN A 1 84 ? -11.972 -2.436 12.291 1.00 90.94 84 ASN A N 1
ATOM 679 C CA . ASN A 1 84 ? -12.266 -1.125 12.853 1.00 90.94 84 ASN A CA 1
ATOM 680 C C . ASN A 1 84 ? -12.827 -0.155 11.797 1.00 90.94 84 ASN A C 1
ATOM 682 O O . ASN A 1 84 ? -12.142 0.255 10.860 1.00 90.94 84 ASN A O 1
ATOM 686 N N . LYS A 1 85 ? -14.075 0.283 12.004 1.00 86.75 85 LYS A N 1
ATOM 687 C CA . LYS A 1 85 ? -14.782 1.237 11.132 1.00 86.75 85 LYS A CA 1
ATOM 688 C C . LYS A 1 85 ? -14.303 2.685 11.270 1.00 86.75 85 LYS A C 1
ATOM 690 O O . LYS A 1 85 ? -14.603 3.496 10.399 1.00 86.75 85 LYS A O 1
ATOM 695 N N . GLU A 1 86 ? -13.595 3.012 12.346 1.00 88.38 86 GLU A N 1
ATOM 696 C CA . GLU A 1 86 ? -13.045 4.349 12.597 1.00 88.38 86 GLU A CA 1
ATOM 697 C C . GLU A 1 86 ? -11.668 4.539 11.948 1.00 88.38 86 GLU A C 1
ATOM 699 O O . GLU A 1 86 ? -11.210 5.669 11.766 1.00 88.38 86 GLU A O 1
ATOM 704 N N . CYS A 1 87 ? -10.998 3.447 11.566 1.00 86.75 87 CYS A N 1
ATOM 705 C CA . CYS A 1 87 ? -9.708 3.522 10.896 1.00 86.75 87 CYS A CA 1
ATOM 706 C C . CYS A 1 87 ? -9.847 4.094 9.471 1.00 86.75 87 CYS A C 1
ATOM 708 O O . CYS A 1 87 ? -10.809 3.792 8.759 1.00 86.75 87 CYS A O 1
ATOM 710 N N . PRO A 1 88 ? -8.856 4.873 8.990 1.00 87.38 88 PRO A N 1
ATOM 711 C CA . PRO A 1 88 ? -8.844 5.341 7.610 1.00 87.38 88 PRO A CA 1
ATOM 712 C C . PRO A 1 88 ? -8.949 4.178 6.620 1.00 87.38 88 PRO A C 1
ATOM 714 O O . PRO A 1 88 ? -8.225 3.190 6.737 1.00 87.38 88 PRO A O 1
ATOM 717 N N . ALA A 1 89 ? -9.777 4.329 5.584 1.00 86.69 89 ALA A N 1
ATOM 718 C CA . ALA A 1 89 ? -10.049 3.267 4.608 1.00 86.69 89 ALA A CA 1
ATOM 719 C C . ALA A 1 89 ? -8.784 2.682 3.949 1.00 86.69 89 ALA A C 1
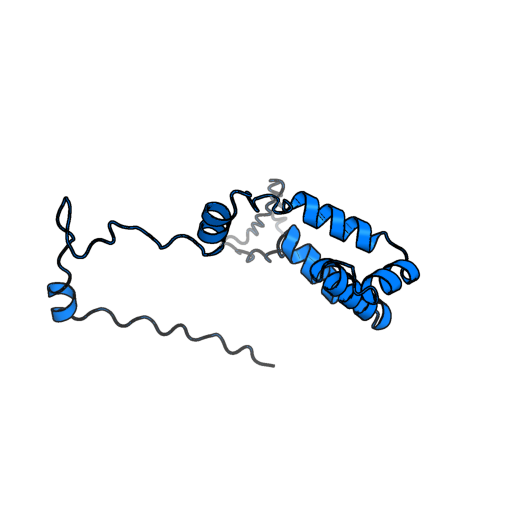ATOM 721 O O . ALA A 1 89 ? -8.755 1.508 3.593 1.00 86.69 89 ALA A O 1
ATOM 722 N N . PHE A 1 90 ? -7.722 3.483 3.801 1.00 85.00 90 PHE A N 1
ATOM 723 C CA . PHE A 1 90 ? -6.425 3.005 3.317 1.00 85.00 90 PHE A CA 1
ATOM 724 C C . PHE A 1 90 ? -5.799 1.961 4.256 1.00 85.00 90 PHE A C 1
ATOM 726 O O . PHE A 1 90 ? -5.366 0.916 3.778 1.00 85.00 90 PHE A O 1
ATOM 733 N N . MET A 1 91 ? -5.798 2.223 5.566 1.00 87.56 91 MET A N 1
ATOM 734 C CA . MET A 1 91 ? -5.264 1.312 6.585 1.00 87.56 91 MET A CA 1
ATOM 735 C C . MET A 1 91 ? -6.071 0.023 6.630 1.00 87.56 91 MET A C 1
ATOM 737 O O . MET A 1 91 ? -5.501 -1.060 6.591 1.00 87.56 91 MET A O 1
ATOM 741 N N . VAL A 1 92 ? -7.401 0.142 6.631 1.00 91.75 92 VAL A N 1
ATOM 742 C CA . VAL A 1 92 ? -8.298 -1.018 6.619 1.00 91.75 92 VAL A CA 1
ATOM 743 C C . VAL A 1 92 ? -8.009 -1.889 5.397 1.00 91.75 92 VAL A C 1
ATOM 745 O O . VAL A 1 92 ? -7.750 -3.075 5.540 1.00 91.75 92 VAL A O 1
ATOM 748 N N . ASN A 1 93 ? -7.940 -1.296 4.201 1.00 90.44 93 ASN A N 1
ATOM 749 C CA . ASN A 1 93 ? -7.715 -2.043 2.964 1.00 90.44 93 ASN A CA 1
ATOM 750 C C . ASN A 1 93 ? -6.355 -2.766 2.933 1.00 90.44 93 ASN A C 1
ATOM 752 O O . ASN A 1 93 ? -6.274 -3.913 2.498 1.00 90.44 93 ASN A O 1
ATOM 756 N N . VAL A 1 94 ? -5.286 -2.112 3.405 1.00 89.44 94 VAL A N 1
ATOM 757 C CA . VAL A 1 94 ? -3.958 -2.739 3.499 1.00 89.44 94 VAL A CA 1
ATOM 758 C C . VAL A 1 94 ? -3.967 -3.872 4.530 1.00 89.44 94 VAL A C 1
ATOM 760 O O . VAL A 1 94 ? -3.498 -4.963 4.219 1.00 89.44 94 VAL A O 1
ATOM 763 N N . ALA A 1 95 ? -4.560 -3.658 5.710 1.00 91.69 95 ALA A N 1
ATOM 764 C CA . ALA A 1 95 ? -4.659 -4.675 6.757 1.00 91.69 95 ALA A CA 1
ATOM 765 C C . ALA A 1 95 ? -5.451 -5.900 6.286 1.00 91.69 95 ALA A C 1
ATOM 767 O O . ALA A 1 95 ? -4.984 -7.025 6.436 1.00 91.69 95 ALA A O 1
ATOM 768 N N . THR A 1 96 ? -6.617 -5.703 5.661 1.00 92.38 96 THR A N 1
ATOM 769 C CA . THR A 1 96 ? -7.442 -6.804 5.146 1.00 92.38 96 THR A CA 1
ATOM 770 C C . THR A 1 96 ? -6.696 -7.622 4.094 1.00 92.38 96 THR A C 1
ATOM 772 O O . THR A 1 96 ? -6.770 -8.848 4.115 1.00 92.38 96 THR A O 1
ATOM 775 N N . ALA A 1 97 ? -5.954 -6.966 3.196 1.00 92.12 97 ALA A N 1
ATOM 776 C CA . ALA A 1 97 ? -5.179 -7.657 2.172 1.00 92.12 97 ALA A CA 1
ATOM 777 C C . ALA A 1 97 ? -4.023 -8.474 2.775 1.00 92.12 97 ALA A C 1
ATOM 779 O O . ALA A 1 97 ? -3.839 -9.624 2.392 1.00 92.12 97 ALA A O 1
ATOM 780 N N . ILE A 1 98 ? -3.298 -7.924 3.758 1.00 91.88 98 ILE A N 1
ATOM 781 C CA . ILE A 1 98 ? -2.230 -8.651 4.465 1.00 91.88 98 ILE A CA 1
ATOM 782 C C . ILE A 1 98 ? -2.806 -9.846 5.239 1.00 91.88 98 ILE A C 1
ATOM 784 O O . ILE A 1 98 ? -2.270 -10.946 5.158 1.00 91.88 98 ILE A O 1
ATOM 788 N N . VAL A 1 99 ? -3.920 -9.664 5.957 1.00 92.38 99 VAL A N 1
ATOM 789 C CA . VAL A 1 99 ? -4.580 -10.752 6.699 1.00 92.38 99 VAL A CA 1
ATOM 790 C C . VAL A 1 99 ? -5.040 -11.867 5.754 1.00 92.38 99 VAL A C 1
ATOM 792 O O . VAL A 1 99 ? -4.857 -13.040 6.076 1.00 92.38 99 VAL A O 1
ATOM 795 N N . ALA A 1 100 ? -5.613 -11.519 4.598 1.00 92.31 100 ALA A N 1
ATOM 796 C CA . ALA A 1 100 ? -6.041 -12.494 3.597 1.00 92.31 100 ALA A CA 1
ATOM 797 C C . ALA A 1 100 ? -4.857 -13.278 3.006 1.00 92.31 100 ALA A C 1
ATOM 799 O O . ALA A 1 100 ? -4.930 -14.501 2.915 1.00 92.31 100 ALA A O 1
ATOM 800 N N . ASP A 1 101 ? -3.758 -12.594 2.675 1.00 92.00 101 ASP A N 1
ATOM 801 C CA . ASP A 1 101 ? -2.516 -13.212 2.194 1.00 92.00 101 ASP A CA 1
ATOM 802 C C . ASP A 1 101 ? -1.949 -14.201 3.228 1.00 92.00 101 ASP A C 1
ATOM 804 O O . ASP A 1 101 ? -1.672 -15.352 2.898 1.00 92.00 101 ASP A O 1
ATOM 808 N N . ILE A 1 102 ? -1.872 -13.803 4.505 1.00 91.56 102 ILE A N 1
ATOM 809 C CA . ILE A 1 102 ? -1.385 -14.669 5.592 1.00 91.56 102 ILE A CA 1
ATOM 810 C C . ILE A 1 102 ? -2.264 -15.917 5.747 1.00 91.56 102 ILE A C 1
ATOM 812 O O . ILE A 1 102 ? -1.743 -17.016 5.933 1.00 91.56 102 ILE A O 1
ATOM 816 N N . GLN A 1 103 ? -3.590 -15.773 5.658 1.00 90.62 103 GLN A N 1
ATOM 817 C CA . GLN A 1 103 ? -4.522 -16.905 5.741 1.00 90.62 103 GLN A CA 1
ATOM 818 C C . GLN A 1 103 ? -4.404 -17.853 4.543 1.00 90.62 103 GLN A C 1
ATOM 820 O O . GLN A 1 103 ? -4.555 -19.063 4.708 1.00 90.62 103 GLN A O 1
ATOM 825 N N . ALA A 1 104 ? -4.135 -17.313 3.354 1.00 92.12 104 ALA A N 1
ATOM 826 C CA . ALA A 1 104 ? -3.905 -18.091 2.142 1.00 92.12 104 ALA A CA 1
ATOM 827 C C . ALA A 1 104 ? -2.490 -18.701 2.074 1.00 92.12 104 ALA A C 1
ATOM 829 O O . ALA A 1 104 ? -2.256 -19.604 1.274 1.00 92.12 104 ALA A O 1
ATOM 830 N N . GLY A 1 105 ? -1.551 -18.232 2.906 1.00 89.81 105 GLY A N 1
ATOM 831 C CA . GLY A 1 105 ? -0.132 -18.581 2.808 1.00 89.81 105 GLY A CA 1
ATOM 832 C C . GLY A 1 105 ? 0.552 -17.963 1.582 1.00 89.81 105 GLY A C 1
ATOM 833 O O . GLY A 1 105 ? 1.547 -18.499 1.098 1.00 89.81 105 GLY A O 1
ATOM 834 N N . GLU A 1 106 ? 0.008 -16.863 1.062 1.00 90.44 106 GLU A N 1
ATOM 835 C CA . GLU A 1 106 ? 0.506 -16.148 -0.113 1.00 90.44 106 GLU A CA 1
ATOM 836 C C . GLU A 1 106 ? 1.212 -14.846 0.299 1.00 90.44 106 GLU A C 1
ATOM 838 O O . GLU A 1 106 ? 0.917 -14.263 1.339 1.00 90.44 106 GLU A O 1
ATOM 843 N N . THR A 1 107 ? 2.151 -14.373 -0.525 1.00 88.31 107 THR A N 1
ATOM 844 C CA . THR A 1 107 ? 2.890 -13.106 -0.315 1.00 88.31 107 THR A CA 1
ATOM 845 C C . THR A 1 107 ? 2.590 -12.059 -1.387 1.00 88.31 107 THR A C 1
ATOM 847 O O . THR A 1 107 ? 3.252 -11.024 -1.473 1.00 88.31 107 THR A O 1
ATOM 850 N N . THR A 1 108 ? 1.588 -12.304 -2.231 1.00 88.56 108 THR A N 1
ATOM 851 C CA . THR A 1 108 ? 1.270 -11.499 -3.416 1.00 88.56 108 THR A CA 1
ATOM 852 C C . THR A 1 108 ? 1.060 -10.017 -3.135 1.00 88.56 108 THR A C 1
ATOM 854 O O . THR A 1 108 ? 1.441 -9.165 -3.942 1.00 88.56 108 THR A O 1
ATOM 857 N N . THR A 1 109 ? 0.400 -9.689 -2.034 1.00 86.31 109 THR A N 1
ATOM 858 C CA . THR A 1 109 ? 0.124 -8.324 -1.595 1.00 86.31 109 THR A CA 1
ATOM 859 C C . THR A 1 109 ? 1.417 -7.641 -1.165 1.00 86.31 109 THR A C 1
ATOM 861 O O . THR A 1 109 ? 1.665 -6.505 -1.578 1.00 86.31 109 THR A O 1
ATOM 864 N N . MET A 1 110 ? 2.272 -8.344 -0.417 1.00 85.19 110 MET A N 1
ATOM 865 C CA . MET A 1 110 ? 3.584 -7.848 -0.001 1.00 85.19 110 MET A CA 1
ATOM 866 C C . MET A 1 110 ? 4.492 -7.599 -1.210 1.00 85.19 110 MET A C 1
ATOM 868 O O . MET A 1 110 ? 5.013 -6.495 -1.362 1.00 85.19 110 MET A O 1
ATOM 872 N N . ASP A 1 111 ? 4.573 -8.552 -2.138 1.00 86.38 111 ASP A N 1
ATOM 873 C CA . ASP A 1 111 ? 5.368 -8.430 -3.366 1.00 86.38 111 ASP A CA 1
ATOM 874 C C . ASP A 1 111 ? 4.928 -7.225 -4.207 1.00 86.38 111 ASP A C 1
ATOM 876 O O . ASP A 1 111 ? 5.743 -6.437 -4.687 1.00 86.38 111 ASP A O 1
ATOM 880 N N . ARG A 1 112 ? 3.611 -7.015 -4.342 1.00 87.00 112 ARG A N 1
ATOM 881 C CA . ARG A 1 112 ? 3.053 -5.857 -5.062 1.00 87.00 112 ARG A CA 1
ATOM 882 C C . ARG A 1 112 ? 3.330 -4.530 -4.360 1.00 87.00 112 ARG A C 1
ATOM 884 O O . ARG A 1 112 ? 3.489 -3.516 -5.047 1.00 87.00 112 ARG A O 1
ATOM 891 N N . LEU A 1 113 ? 3.326 -4.508 -3.027 1.00 85.62 113 LEU A N 1
ATOM 892 C CA . LEU A 1 113 ? 3.664 -3.319 -2.247 1.00 85.62 113 LEU A CA 1
ATOM 893 C C . LEU A 1 113 ? 5.142 -2.972 -2.438 1.00 85.62 113 LEU A C 1
ATOM 895 O O . LEU A 1 113 ? 5.444 -1.846 -2.835 1.00 85.62 113 LEU A O 1
ATOM 899 N N . LEU A 1 114 ? 6.040 -3.941 -2.264 1.00 82.19 114 LEU A N 1
ATOM 900 C CA . LEU A 1 114 ? 7.482 -3.761 -2.447 1.00 82.19 114 LEU A CA 1
ATOM 901 C C . LEU A 1 114 ? 7.818 -3.317 -3.877 1.00 82.19 114 LEU A C 1
ATOM 903 O O . LEU A 1 114 ? 8.491 -2.303 -4.058 1.00 82.19 114 LEU A O 1
ATOM 907 N N . ASP A 1 115 ? 7.237 -3.960 -4.893 1.00 85.94 115 ASP A N 1
ATOM 908 C CA . ASP A 1 115 ? 7.367 -3.565 -6.304 1.00 85.94 115 ASP A CA 1
ATOM 909 C C . ASP A 1 115 ? 6.946 -2.109 -6.566 1.00 85.94 115 ASP A C 1
ATOM 911 O O . ASP A 1 115 ? 7.418 -1.466 -7.508 1.00 85.94 115 ASP A O 1
ATOM 915 N N . ARG A 1 116 ? 6.007 -1.575 -5.778 1.00 81.12 116 ARG A N 1
ATOM 916 C CA . ARG A 1 116 ? 5.520 -0.198 -5.921 1.00 81.12 116 ARG A CA 1
ATOM 917 C C . ARG A 1 116 ? 6.430 0.815 -5.232 1.00 81.12 116 ARG A C 1
ATOM 919 O O . ARG A 1 116 ? 6.520 1.945 -5.718 1.00 81.12 116 ARG A O 1
ATOM 926 N N . PHE A 1 117 ? 7.063 0.437 -4.126 1.00 74.69 117 PHE A N 1
ATOM 927 C CA . PHE A 1 117 ? 7.984 1.299 -3.386 1.00 74.69 117 PHE A CA 1
ATOM 928 C C . PHE A 1 117 ? 9.384 1.305 -3.997 1.00 74.69 117 PHE A C 1
ATOM 930 O O . PHE A 1 117 ? 9.919 2.378 -4.268 1.00 74.69 117 PHE A O 1
ATOM 937 N N . PHE A 1 118 ? 9.928 0.125 -4.283 1.00 79.50 118 PHE A N 1
ATOM 938 C CA . PHE A 1 118 ? 11.293 -0.058 -4.782 1.00 79.50 118 PHE A CA 1
ATOM 939 C C . PHE A 1 118 ? 11.364 -0.149 -6.312 1.00 79.50 118 PHE A C 1
ATOM 941 O O . PHE A 1 118 ? 12.428 0.010 -6.906 1.00 79.50 118 PHE A O 1
ATOM 948 N N . GLY A 1 119 ? 10.213 -0.314 -6.969 1.00 77.56 119 GLY A N 1
ATOM 949 C CA . GLY A 1 119 ? 10.138 -0.583 -8.398 1.00 77.56 119 GLY A CA 1
ATOM 950 C C . GLY A 1 119 ? 10.263 -2.079 -8.682 1.00 77.56 119 GLY A C 1
ATOM 951 O O . GLY A 1 119 ? 10.893 -2.824 -7.940 1.00 77.56 119 GLY A O 1
ATOM 952 N N . LYS A 1 120 ? 9.665 -2.530 -9.789 1.00 77.56 120 LYS A N 1
ATOM 953 C CA . LYS A 1 120 ? 9.868 -3.905 -10.256 1.00 77.56 120 LYS A CA 1
ATOM 954 C C . LYS A 1 120 ? 11.298 -4.054 -10.754 1.00 77.56 120 LYS A C 1
ATOM 956 O O . LYS A 1 120 ? 11.731 -3.231 -11.568 1.00 77.56 120 LYS A O 1
ATOM 961 N N . ALA A 1 121 ? 11.964 -5.140 -10.366 1.00 68.12 121 ALA A N 1
ATOM 962 C CA . ALA A 1 121 ? 13.190 -5.576 -11.019 1.00 68.12 121 ALA A CA 1
ATOM 963 C C . ALA A 1 121 ? 12.911 -5.713 -12.523 1.00 68.12 121 ALA A C 1
ATOM 965 O O . ALA A 1 121 ? 12.162 -6.586 -12.971 1.00 68.12 121 ALA A O 1
ATOM 966 N N . LYS A 1 122 ? 13.452 -4.789 -13.319 1.00 67.69 122 LYS A N 1
ATOM 967 C CA . LYS A 1 122 ? 13.441 -4.945 -14.766 1.00 67.69 122 LYS A CA 1
ATOM 968 C C . LYS A 1 122 ? 14.506 -5.984 -15.062 1.00 67.69 122 LYS A C 1
ATOM 970 O O . LYS A 1 122 ? 15.671 -5.763 -14.765 1.00 67.69 122 LYS A O 1
ATOM 975 N N . ALA A 1 123 ? 14.093 -7.123 -15.607 1.00 56.59 123 ALA A N 1
ATOM 976 C CA . ALA A 1 123 ? 15.036 -8.011 -16.261 1.00 56.59 123 ALA A CA 1
ATOM 977 C C . ALA A 1 123 ? 15.635 -7.214 -17.424 1.00 56.59 123 ALA A C 1
ATOM 979 O O . ALA A 1 123 ? 14.966 -7.003 -18.441 1.00 56.59 123 ALA A O 1
ATOM 980 N N . ASP A 1 124 ? 16.841 -6.686 -17.228 1.00 56.22 124 ASP A N 1
ATOM 981 C CA . ASP A 1 124 ? 17.563 -6.025 -18.297 1.00 56.22 124 ASP A CA 1
ATOM 982 C C . ASP A 1 124 ? 17.795 -7.063 -19.391 1.00 56.22 124 ASP A C 1
ATOM 984 O O . ASP A 1 124 ? 18.218 -8.195 -19.147 1.00 56.22 124 ASP A O 1
ATOM 988 N N . SER A 1 125 ? 17.404 -6.706 -20.611 1.00 51.38 125 SER A N 1
ATOM 989 C CA . SER A 1 125 ? 17.641 -7.545 -21.773 1.00 51.38 125 SER A CA 1
ATOM 990 C C . SER A 1 125 ? 19.134 -7.843 -21.842 1.00 51.38 125 SER A C 1
ATOM 992 O O . SER A 1 125 ? 19.932 -6.913 -21.952 1.00 51.38 125 SER A O 1
ATOM 994 N N . ILE A 1 126 ? 19.502 -9.121 -21.798 1.00 55.66 126 ILE A N 1
ATOM 995 C CA . ILE A 1 126 ? 20.866 -9.557 -22.079 1.00 55.66 126 ILE A CA 1
ATOM 996 C C . ILE A 1 126 ? 21.166 -9.134 -23.521 1.00 55.66 126 ILE A C 1
ATOM 998 O O . ILE A 1 126 ? 20.595 -9.685 -24.463 1.00 55.66 126 ILE A O 1
ATOM 1002 N N . ILE A 1 127 ? 2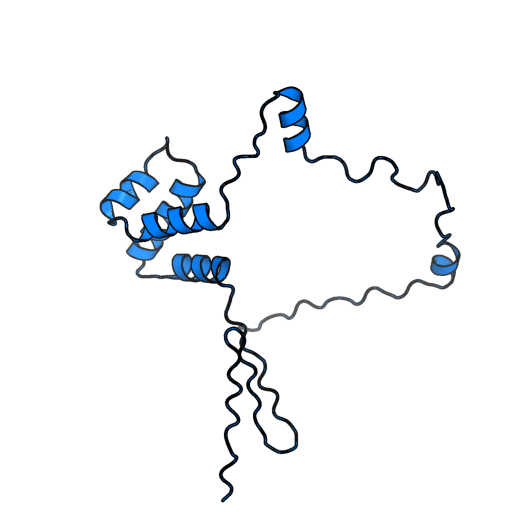2.019 -8.124 -23.701 1.00 59.78 127 ILE A N 1
ATOM 1003 C CA . ILE A 1 127 ? 22.542 -7.762 -25.019 1.00 59.78 127 ILE A CA 1
ATOM 1004 C C . ILE A 1 127 ? 23.789 -8.618 -25.221 1.00 59.78 127 ILE A C 1
ATOM 1006 O O . ILE A 1 127 ? 24.854 -8.315 -24.685 1.00 59.78 127 ILE A O 1
ATOM 1010 N N . ILE A 1 128 ? 23.639 -9.714 -25.963 1.00 60.84 128 ILE A N 1
ATOM 1011 C CA . ILE A 1 128 ? 24.778 -10.471 -26.482 1.00 60.84 128 ILE A CA 1
ATOM 1012 C C . ILE A 1 128 ? 25.298 -9.670 -27.675 1.00 60.84 128 ILE A C 1
ATOM 1014 O O . ILE A 1 128 ? 24.568 -9.479 -28.647 1.00 60.84 128 ILE A O 1
ATOM 1018 N N . LYS A 1 129 ? 26.515 -9.134 -27.571 1.00 60.09 129 LYS A N 1
ATOM 1019 C CA . LYS A 1 129 ? 27.202 -8.526 -28.717 1.00 60.09 129 LYS A CA 1
ATOM 1020 C C . LYS A 1 129 ? 27.775 -9.639 -29.595 1.00 60.09 129 LYS A C 1
ATOM 1022 O O . LYS A 1 129 ? 28.130 -10.696 -29.075 1.00 60.09 129 LYS A O 1
ATOM 1027 N N . ASP A 1 130 ? 27.893 -9.386 -30.895 1.00 57.47 130 ASP A N 1
ATOM 1028 C CA . ASP A 1 130 ? 28.353 -10.368 -31.892 1.00 57.47 130 ASP A CA 1
ATOM 1029 C C . ASP A 1 130 ? 29.759 -10.940 -31.593 1.00 57.47 130 ASP A C 1
ATOM 1031 O O . ASP A 1 130 ? 30.093 -12.032 -32.045 1.00 57.47 130 ASP A O 1
ATOM 1035 N N . ASP A 1 131 ? 30.535 -10.267 -30.737 1.00 62.03 131 ASP A N 1
ATOM 1036 C CA . ASP A 1 131 ? 31.874 -10.670 -30.281 1.00 62.03 131 ASP A CA 1
ATOM 1037 C C . ASP A 1 131 ? 31.858 -11.666 -29.095 1.00 62.03 131 ASP A C 1
ATOM 1039 O O . ASP A 1 131 ? 32.885 -11.910 -28.459 1.00 62.03 131 ASP A O 1
ATOM 1043 N N . GLY A 1 132 ? 30.691 -12.200 -28.716 1.00 58.97 132 GLY A N 1
ATOM 1044 C CA . GLY A 1 132 ? 30.536 -13.171 -27.620 1.00 58.97 132 GLY A CA 1
ATOM 1045 C C . GLY A 1 132 ? 30.656 -12.586 -26.205 1.00 58.97 132 GLY A C 1
ATOM 1046 O O . GLY A 1 132 ? 30.550 -13.314 -25.218 1.00 58.97 132 GLY A O 1
ATOM 1047 N N . THR A 1 133 ? 30.843 -11.271 -26.070 1.00 54.16 133 THR A N 1
ATOM 1048 C CA . THR A 1 133 ? 30.923 -10.594 -24.769 1.00 54.16 133 THR A CA 1
ATOM 1049 C C . THR A 1 133 ? 29.529 -10.318 -24.203 1.00 54.16 133 THR A C 1
ATOM 1051 O O . THR A 1 133 ? 28.695 -9.668 -24.839 1.00 54.16 133 THR A O 1
ATOM 1054 N N . VAL A 1 134 ? 29.286 -10.775 -22.970 1.00 55.16 134 VAL A N 1
ATOM 1055 C CA . VAL A 1 134 ? 28.052 -10.508 -22.217 1.00 55.16 134 VAL A CA 1
ATOM 1056 C C . VAL A 1 134 ? 28.265 -9.270 -21.350 1.00 55.16 134 VAL A C 1
ATOM 1058 O O . VAL A 1 134 ? 29.076 -9.286 -20.428 1.00 55.16 134 VAL A O 1
ATOM 1061 N N . ALA A 1 135 ? 27.533 -8.193 -21.634 1.00 51.84 135 ALA A N 1
ATOM 1062 C CA . ALA A 1 135 ? 27.509 -7.005 -20.787 1.00 51.84 135 ALA A CA 1
ATOM 1063 C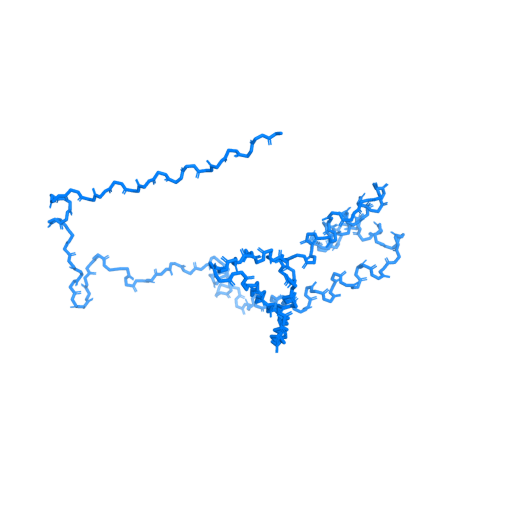 C . ALA A 1 135 ? 26.177 -6.951 -20.028 1.00 51.84 135 ALA A C 1
ATOM 1065 O O . ALA A 1 135 ? 25.128 -6.711 -20.625 1.00 51.84 135 ALA A O 1
ATOM 1066 N N . ALA A 1 136 ? 26.222 -7.170 -18.714 1.00 49.38 136 ALA A N 1
ATOM 1067 C CA . ALA A 1 136 ? 25.107 -6.881 -17.820 1.00 49.38 136 ALA A CA 1
ATOM 1068 C C . ALA A 1 136 ? 25.282 -5.457 -17.278 1.00 49.38 136 ALA A C 1
ATOM 1070 O O . ALA A 1 136 ? 26.298 -5.148 -16.656 1.00 49.38 136 ALA A O 1
ATOM 1071 N N . VAL A 1 137 ? 24.315 -4.576 -17.528 1.00 50.75 137 VAL A N 1
ATOM 1072 C CA . VAL A 1 137 ? 24.262 -3.266 -16.872 1.00 50.75 137 VAL A CA 1
ATOM 1073 C C . VAL A 1 137 ? 23.328 -3.418 -15.685 1.00 50.75 137 VAL A C 1
ATOM 1075 O O . VAL A 1 137 ? 22.140 -3.601 -15.884 1.00 50.75 137 VAL A O 1
ATOM 1078 N N . VAL A 1 138 ? 23.863 -3.369 -14.466 1.00 47.44 138 VAL A N 1
ATOM 1079 C CA . VAL A 1 138 ? 23.071 -3.373 -13.230 1.00 47.44 138 VAL A CA 1
ATOM 1080 C C . VAL A 1 138 ? 23.071 -1.950 -12.681 1.00 47.44 138 VAL A C 1
ATOM 1082 O O . VAL A 1 138 ? 24.116 -1.424 -12.310 1.00 47.44 138 VAL A O 1
ATOM 1085 N N . ASN A 1 139 ? 21.902 -1.316 -12.640 1.00 47.56 139 ASN A N 1
ATOM 1086 C CA . ASN A 1 139 ? 21.670 -0.128 -11.814 1.00 47.56 139 ASN A CA 1
ATOM 1087 C C . ASN A 1 139 ? 20.962 -0.634 -10.548 1.00 47.56 139 ASN A C 1
ATOM 1089 O O . ASN A 1 139 ? 19.905 -1.245 -10.660 1.00 47.56 139 ASN A O 1
ATOM 1093 N N . GLN A 1 140 ? 21.520 -0.500 -9.344 1.00 46.47 140 GLN A N 1
ATOM 1094 C CA . GLN A 1 140 ? 21.523 0.774 -8.613 1.00 46.47 140 GLN A CA 1
ATOM 1095 C C . GLN A 1 140 ? 22.800 1.084 -7.815 1.00 46.47 140 GLN A C 1
ATOM 1097 O O . GLN A 1 140 ? 22.875 2.147 -7.213 1.00 46.47 140 GLN A O 1
ATOM 1102 N N . GLU A 1 141 ? 23.836 0.258 -7.893 1.00 35.69 141 GLU A N 1
ATOM 1103 C CA . GLU A 1 141 ? 25.192 0.660 -7.517 1.00 35.69 141 GLU A CA 1
ATOM 1104 C C . GLU A 1 141 ? 26.118 0.175 -8.621 1.00 35.69 141 GLU A C 1
ATOM 1106 O O . GLU A 1 141 ? 26.276 -1.021 -8.858 1.00 35.69 141 GLU A O 1
ATOM 1111 N N . SER A 1 142 ? 26.645 1.127 -9.382 1.00 40.62 142 SER A N 1
ATOM 1112 C CA . SER A 1 142 ? 27.485 0.906 -10.549 1.00 40.62 142 SER A CA 1
ATOM 1113 C C . SER A 1 142 ? 28.747 0.119 -10.188 1.00 40.62 142 SER A C 1
ATOM 1115 O O . SER A 1 142 ? 29.787 0.703 -9.903 1.00 40.62 142 SER A O 1
ATOM 1117 N N . THR A 1 143 ? 28.665 -1.208 -10.262 1.00 37.47 143 THR A N 1
ATOM 1118 C CA . THR A 1 143 ? 29.823 -2.092 -10.392 1.00 37.47 143 THR A CA 1
ATOM 1119 C C . THR A 1 143 ? 29.713 -2.797 -11.737 1.00 37.47 143 THR A C 1
ATOM 1121 O O . THR A 1 143 ? 28.935 -3.733 -11.915 1.00 37.47 143 THR A O 1
ATOM 1124 N N . LEU A 1 144 ? 30.484 -2.316 -12.713 1.00 39.44 144 LEU A N 1
ATOM 1125 C CA . LEU A 1 144 ? 30.734 -3.039 -13.958 1.00 39.44 144 LEU A CA 1
ATOM 1126 C C . LEU A 1 144 ? 31.588 -4.271 -13.630 1.00 39.44 144 LEU A C 1
ATOM 1128 O O . LEU A 1 144 ? 32.811 -4.177 -13.551 1.00 39.44 144 LEU A O 1
ATOM 1132 N N . LEU A 1 145 ? 30.960 -5.431 -13.437 1.00 40.94 145 LEU A N 1
ATOM 1133 C CA . LEU A 1 145 ? 31.679 -6.705 -13.439 1.00 40.94 145 LEU A CA 1
ATOM 1134 C C . LEU A 1 145 ? 31.962 -7.102 -14.891 1.00 40.94 145 LEU A C 1
ATOM 1136 O O . LEU A 1 145 ? 31.143 -7.733 -15.558 1.00 40.94 145 LEU A O 1
ATOM 1140 N N . ILE A 1 146 ? 33.132 -6.704 -15.393 1.00 49.75 146 ILE A N 1
ATOM 1141 C CA . ILE A 1 146 ? 33.684 -7.243 -16.638 1.00 49.75 146 ILE A CA 1
ATOM 1142 C C . ILE A 1 146 ? 34.168 -8.660 -16.322 1.00 49.75 146 ILE A C 1
ATOM 1144 O O . ILE A 1 146 ? 35.213 -8.836 -15.698 1.00 49.75 146 ILE A O 1
ATOM 1148 N N . LEU A 1 147 ? 33.403 -9.677 -16.719 1.00 45.91 147 LEU A N 1
ATOM 1149 C CA . LEU A 1 147 ? 33.865 -11.062 -16.656 1.00 45.91 147 LEU A CA 1
ATOM 1150 C C . LEU A 1 147 ? 34.810 -11.317 -17.841 1.00 45.91 147 LEU A C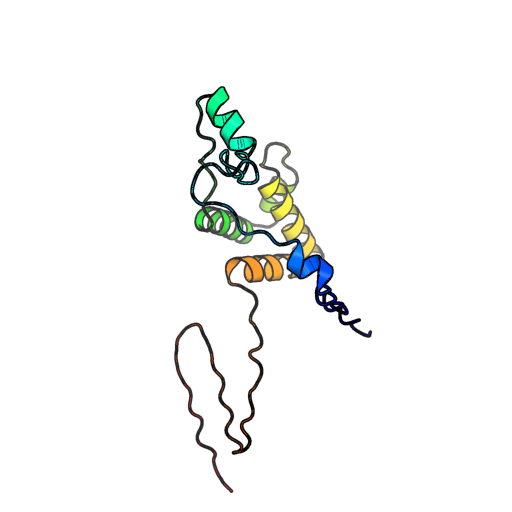 1
ATOM 1152 O O . LEU A 1 147 ? 34.382 -11.158 -18.988 1.00 45.91 147 LEU A O 1
ATOM 1156 N N . PRO A 1 148 ? 36.081 -11.698 -17.613 1.00 41.72 148 PRO A N 1
ATOM 1157 C CA . PRO A 1 148 ? 36.951 -12.099 -18.704 1.00 41.72 148 PRO A CA 1
ATOM 1158 C C . PRO A 1 148 ? 36.415 -13.388 -19.334 1.00 41.72 148 PRO A C 1
ATOM 1160 O O . PRO A 1 148 ? 36.115 -14.368 -18.649 1.00 41.72 148 PRO A O 1
ATOM 1163 N N . SER A 1 149 ? 36.304 -13.375 -20.662 1.00 48.25 149 SER A N 1
ATOM 1164 C CA . SER A 1 149 ? 36.072 -14.570 -21.466 1.00 48.25 149 SER A CA 1
ATOM 1165 C C . SER A 1 149 ? 37.266 -15.507 -21.296 1.00 48.25 149 SER A C 1
ATOM 1167 O O . SER A 1 149 ? 38.308 -15.305 -21.921 1.00 48.25 149 SER A O 1
ATOM 1169 N N . ASN A 1 150 ? 37.130 -16.529 -20.452 1.00 46.97 150 ASN A N 1
ATOM 1170 C CA . ASN A 1 150 ? 38.089 -17.626 -20.408 1.00 46.97 150 ASN A CA 1
ATOM 1171 C C . ASN A 1 150 ? 37.937 -18.450 -21.688 1.00 46.97 150 ASN A C 1
ATOM 1173 O O . ASN A 1 150 ? 37.097 -19.345 -21.771 1.00 46.97 150 ASN A O 1
ATOM 1177 N N . GLY A 1 151 ? 38.749 -18.108 -22.687 1.00 48.50 151 GLY A N 1
ATOM 1178 C CA . GLY A 1 151 ? 38.919 -18.906 -23.889 1.00 48.50 151 GLY A CA 1
ATOM 1179 C C . GLY A 1 151 ? 39.516 -20.273 -23.555 1.00 48.50 151 GLY A C 1
ATOM 1180 O O . GLY A 1 151 ? 40.557 -20.369 -22.900 1.00 48.50 151 GLY A O 1
ATOM 1181 N N . ARG A 1 152 ? 38.845 -21.319 -24.029 1.00 35.91 152 ARG A N 1
ATOM 1182 C CA . ARG A 1 152 ? 39.452 -22.582 -24.442 1.00 35.91 152 ARG A CA 1
ATOM 1183 C C . ARG A 1 152 ? 39.003 -22.864 -25.862 1.00 35.91 152 ARG A C 1
ATOM 1185 O O . ARG A 1 152 ? 37.806 -22.622 -26.130 1.00 35.91 152 ARG A O 1
#